Protein AF-A0A822CLP2-F1 (afdb_monomer_lite)

Sequence (99 aa):
LWAWKGWHDGCGNKIHSVYLPYIDLLNKNVKENGYHDLAEHWIEDYEMGNVTEFEDTIDQILKDIMPLYEQLHAYVRGRLCSKYPNRFDCNGPIPAHIL

pLDDT: mean 93.4, std 4.74, range [69.12, 98.56]

Radius of gyration: 19.75 Å; chains: 1; bounding box: 42×37×42 Å

Secondary structure (DSSP, 8-state):
-HHHHHHIIIIIHHHHHHHHHHHHHHHHHHHHTT-SSHHHHHHGGGT-SSHHHHHHHHHHHHHHHHHHHHHHHHHHHHHHHHHSTTSS-TT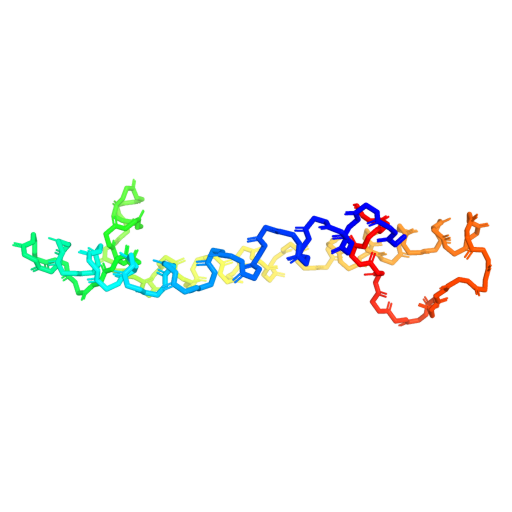SPPPGGG-

Foldseek 3Di:
DCVVVVCCVVPVVVCVVVVVVVLVVQQVVVVVVVDPGPQQVVCVVVVDPDPVVVVVVVVVVCVVCVVVVVVVQLVVLVVVCVVPPPPDDSVDGDDPVVD

Structure (mmCIF, N/CA/C/O backbone):
data_AF-A0A822CLP2-F1
#
_entry.id   AF-A0A822CLP2-F1
#
loop_
_atom_site.group_PDB
_atom_site.id
_atom_site.type_symbol
_atom_site.label_atom_id
_atom_site.label_alt_id
_atom_site.label_comp_id
_atom_site.label_asym_id
_atom_site.label_entity_id
_atom_site.label_seq_id
_atom_site.pdbx_PDB_ins_code
_atom_site.Cartn_x
_atom_site.Cartn_y
_atom_site.Cartn_z
_atom_site.occupancy
_atom_site.B_iso_or_equiv
_atom_site.auth_seq_id
_atom_site.auth_comp_id
_atom_site.auth_asym_id
_atom_site.auth_atom_id
_atom_site.pdbx_PDB_model_num
ATOM 1 N N . LEU A 1 1 ? 10.316 12.184 -12.415 1.00 81.31 1 LEU A N 1
ATOM 2 C CA . LEU A 1 1 ? 10.324 12.586 -10.989 1.00 81.31 1 LEU A CA 1
ATOM 3 C C . LEU A 1 1 ? 9.550 13.877 -10.705 1.00 81.31 1 LEU A C 1
ATOM 5 O O . LEU A 1 1 ? 8.827 13.885 -9.724 1.00 81.31 1 LEU A O 1
A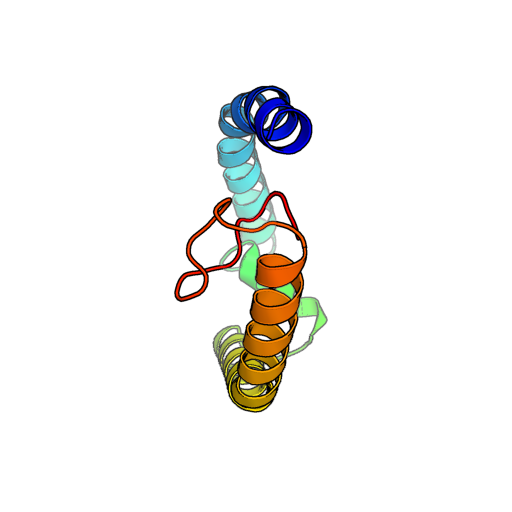TOM 9 N N . TRP A 1 2 ? 9.671 14.933 -11.529 1.00 94.06 2 TRP A N 1
ATOM 10 C CA . TRP A 1 2 ? 9.058 16.252 -11.270 1.00 94.06 2 TRP A CA 1
ATOM 11 C C . TRP A 1 2 ? 7.576 16.203 -10.861 1.00 94.06 2 TRP A C 1
ATOM 13 O O . TRP A 1 2 ? 7.245 16.716 -9.802 1.00 94.06 2 TRP A O 1
ATOM 23 N N . ALA A 1 3 ? 6.714 15.532 -11.634 1.00 94.56 3 ALA A N 1
ATOM 24 C CA . ALA A 1 3 ? 5.280 15.474 -11.333 1.00 94.56 3 ALA A CA 1
ATOM 25 C C . ALA A 1 3 ? 4.976 14.712 -10.029 1.00 94.56 3 ALA A C 1
ATOM 27 O O . ALA A 1 3 ? 4.334 15.256 -9.138 1.00 94.56 3 ALA A O 1
ATOM 28 N N . TRP A 1 4 ? 5.492 13.483 -9.891 1.00 94.94 4 TRP A N 1
ATOM 29 C CA . TRP A 1 4 ? 5.270 12.647 -8.704 1.00 94.94 4 TRP A CA 1
ATOM 30 C C . TRP A 1 4 ? 5.766 13.335 -7.427 1.00 94.94 4 TRP A C 1
ATOM 32 O O . TRP A 1 4 ? 5.018 13.483 -6.468 1.00 94.94 4 TRP A O 1
ATOM 42 N N . LYS A 1 5 ? 7.010 13.830 -7.436 1.00 94.31 5 LYS A N 1
ATOM 43 C CA . LYS A 1 5 ? 7.593 14.509 -6.275 1.00 94.31 5 LYS A CA 1
ATOM 44 C C . LYS A 1 5 ? 6.909 15.849 -6.001 1.00 94.31 5 LYS A C 1
ATOM 46 O O . LYS A 1 5 ? 6.588 16.131 -4.858 1.00 94.31 5 LYS A O 1
ATOM 51 N N . GLY A 1 6 ? 6.646 16.649 -7.035 1.00 94.06 6 GLY A N 1
ATOM 52 C CA . GLY A 1 6 ? 5.989 17.949 -6.889 1.00 94.06 6 GLY A CA 1
ATOM 53 C C . GLY A 1 6 ? 4.585 17.842 -6.294 1.00 94.06 6 GLY A C 1
ATOM 54 O O . GLY A 1 6 ? 4.212 18.673 -5.470 1.00 94.06 6 GLY A O 1
ATOM 55 N N . TRP A 1 7 ? 3.834 16.794 -6.648 1.00 93.00 7 TRP A N 1
ATOM 56 C CA . TRP A 1 7 ? 2.545 16.501 -6.024 1.00 93.00 7 TRP A CA 1
ATOM 57 C C . TRP A 1 7 ? 2.690 16.157 -4.537 1.00 93.00 7 TRP A C 1
ATOM 59 O O . TRP A 1 7 ? 2.047 16.785 -3.698 1.00 93.00 7 TRP A O 1
ATOM 69 N N . HIS A 1 8 ? 3.567 15.208 -4.190 1.00 92.31 8 HIS A N 1
ATOM 70 C CA . HIS A 1 8 ? 3.772 14.803 -2.792 1.00 92.31 8 HIS A CA 1
ATOM 71 C C . HIS A 1 8 ? 4.299 15.948 -1.920 1.00 92.31 8 HIS A C 1
ATOM 73 O O . HIS A 1 8 ? 3.762 16.189 -0.839 1.00 92.31 8 HIS A O 1
ATOM 79 N N . ASP A 1 9 ? 5.266 16.719 -2.419 1.00 91.88 9 ASP A N 1
ATOM 80 C CA . ASP A 1 9 ? 5.834 17.866 -1.706 1.00 91.88 9 ASP A CA 1
ATOM 81 C C . ASP A 1 9 ? 4.805 19.001 -1.536 1.00 91.88 9 ASP A C 1
ATOM 83 O O . ASP A 1 9 ? 4.765 19.659 -0.493 1.00 91.88 9 ASP A O 1
ATOM 87 N N . GLY A 1 10 ? 3.971 19.237 -2.558 1.00 91.69 10 GLY A N 1
ATOM 88 C CA . GLY A 1 10 ? 3.006 20.338 -2.600 1.00 91.69 10 GLY A CA 1
ATOM 89 C C . GLY A 1 10 ? 1.691 20.071 -1.865 1.00 91.69 10 GLY A C 1
ATOM 90 O O . GLY A 1 10 ? 1.106 21.012 -1.317 1.00 91.69 10 GLY A O 1
ATOM 91 N N . CYS A 1 11 ? 1.233 18.816 -1.844 1.00 89.19 11 CYS A N 1
ATOM 92 C CA . CYS A 1 11 ? -0.047 18.404 -1.264 1.00 89.19 11 CYS A CA 1
ATOM 93 C C . CYS A 1 11 ? 0.126 17.577 0.013 1.00 89.19 11 CYS A C 1
ATOM 95 O O . CYS A 1 11 ? -0.471 17.917 1.034 1.00 89.19 11 CYS A O 1
ATOM 97 N N . GLY A 1 12 ? 0.963 16.535 -0.012 1.00 85.75 12 GLY A N 1
ATOM 98 C CA . GLY A 1 12 ? 1.126 15.599 1.108 1.00 85.75 12 GLY A CA 1
ATOM 99 C C . GLY A 1 12 ? 1.571 16.292 2.396 1.00 85.75 12 GLY A C 1
ATOM 100 O O . GLY A 1 12 ? 0.937 16.135 3.439 1.00 85.75 12 GLY A O 1
ATOM 101 N N . ASN A 1 13 ? 2.579 17.164 2.299 1.00 83.19 13 ASN A N 1
ATOM 102 C CA . ASN A 1 13 ? 3.078 17.930 3.447 1.00 83.19 13 ASN A CA 1
ATOM 103 C C . ASN A 1 13 ? 2.010 18.831 4.086 1.00 83.19 13 ASN A C 1
ATOM 105 O O . ASN A 1 13 ? 2.001 19.011 5.301 1.00 83.19 13 ASN A O 1
ATOM 109 N N . LYS A 1 14 ? 1.098 19.393 3.283 1.00 87.25 14 LYS A N 1
ATOM 110 C CA . LYS A 1 14 ? 0.028 20.271 3.783 1.00 87.25 14 LYS A CA 1
ATOM 111 C C . LYS A 1 14 ? -1.097 19.488 4.454 1.00 87.25 14 LYS A C 1
ATOM 113 O O . LYS A 1 14 ? -1.721 19.994 5.379 1.00 87.25 14 LYS A O 1
ATOM 118 N N . ILE A 1 15 ? -1.364 18.272 3.978 1.00 93.00 15 ILE A N 1
ATOM 119 C CA . ILE A 1 15 ? -2.415 17.405 4.519 1.00 93.00 15 ILE A CA 1
ATOM 120 C C . ILE A 1 15 ? -1.970 16.766 5.837 1.00 93.00 15 ILE A C 1
ATOM 122 O O . ILE A 1 15 ? -2.796 16.573 6.723 1.00 93.00 15 ILE A O 1
ATOM 126 N N . HIS A 1 16 ? -0.674 16.497 6.010 1.00 88.19 16 HIS A N 1
ATOM 127 C CA . HIS A 1 16 ? -0.155 15.804 7.191 1.00 88.19 16 HIS A CA 1
ATOM 128 C C . HIS A 1 16 ? -0.642 16.403 8.525 1.00 88.19 16 HIS A C 1
ATOM 130 O O . HIS A 1 16 ? -1.117 15.671 9.391 1.00 88.19 16 HIS A O 1
ATOM 136 N N . SER A 1 17 ? -0.595 17.732 8.684 1.00 90.25 17 SER A N 1
ATOM 137 C CA . SER A 1 17 ? -1.002 18.395 9.933 1.00 90.25 17 SER A CA 1
ATOM 138 C C . SER A 1 17 ? -2.502 18.327 10.222 1.00 90.25 17 SER A C 1
ATOM 140 O O . SER A 1 17 ? -2.896 18.493 11.371 1.00 90.25 17 SER A O 1
ATOM 142 N N . VAL A 1 18 ? -3.340 18.121 9.201 1.00 94.50 18 VAL A N 1
ATOM 143 C CA . VAL A 1 18 ? -4.802 18.034 9.357 1.00 94.50 18 VAL A CA 1
ATOM 144 C C . VAL A 1 18 ? -5.311 16.595 9.347 1.00 94.50 18 VAL A C 1
ATOM 146 O O . VAL A 1 18 ? -6.380 16.334 9.885 1.00 94.50 18 VAL A O 1
ATOM 149 N N . TYR A 1 19 ? -4.544 15.657 8.787 1.00 95.00 19 TYR A N 1
ATOM 150 C CA . TYR A 1 19 ? -4.953 14.263 8.655 1.00 95.00 19 TYR A CA 1
ATOM 151 C C . TYR A 1 19 ? -5.037 13.550 10.006 1.00 95.00 19 TYR A C 1
ATOM 153 O O . TYR A 1 19 ? -6.040 12.906 10.282 1.00 95.00 19 TYR A O 1
ATOM 161 N N . LEU A 1 20 ? -4.030 13.699 10.875 1.00 93.62 20 LEU A N 1
ATOM 162 C CA . LEU A 1 20 ? -4.054 13.038 12.188 1.00 93.62 20 LEU A CA 1
ATOM 163 C C . LEU A 1 20 ? -5.217 13.538 13.069 1.00 93.62 20 LEU A C 1
ATOM 165 O O . LEU A 1 20 ? -6.000 12.700 13.511 1.00 93.62 20 LEU A O 1
ATOM 169 N N . PRO A 1 21 ? -5.447 14.862 13.228 1.00 95.75 21 PRO A N 1
ATOM 170 C CA . PRO A 1 21 ? -6.632 15.348 13.938 1.00 95.75 21 PRO A CA 1
ATOM 171 C C . PRO A 1 21 ? -7.955 14.905 13.300 1.00 95.75 21 PRO A C 1
ATOM 173 O O . PRO A 1 21 ? -8.937 14.677 14.000 1.00 95.75 21 PRO A O 1
ATOM 176 N N . TYR A 1 22 ? -8.003 14.786 11.971 1.00 96.19 22 TYR A N 1
ATOM 177 C CA . TYR A 1 22 ? -9.178 14.273 11.270 1.00 96.19 22 TYR A CA 1
ATOM 178 C C . TYR A 1 22 ? -9.466 12.809 11.633 1.00 96.19 22 TYR A C 1
ATOM 180 O O . TYR A 1 22 ? -10.608 12.480 11.948 1.00 96.19 22 TYR A O 1
ATOM 188 N N . ILE A 1 23 ? -8.441 11.952 11.670 1.00 96.56 23 ILE A N 1
ATOM 189 C CA . ILE A 1 23 ? -8.574 10.554 12.101 1.00 96.56 23 ILE A CA 1
ATOM 190 C C . ILE A 1 23 ? -9.015 10.460 13.567 1.00 96.56 23 ILE A C 1
ATOM 192 O O . ILE A 1 23 ? -9.857 9.618 13.884 1.00 96.56 23 ILE A O 1
ATOM 196 N N . ASP A 1 24 ? -8.528 11.336 14.450 1.00 96.31 24 ASP A N 1
ATOM 197 C CA . ASP A 1 24 ? -8.983 11.388 15.846 1.00 96.31 24 ASP A CA 1
ATOM 198 C C . ASP A 1 24 ? -10.478 11.732 15.945 1.00 96.31 24 ASP A C 1
ATOM 200 O O . ASP A 1 24 ? -11.220 11.105 16.705 1.00 96.31 24 ASP A O 1
ATOM 204 N N . LEU A 1 25 ? -10.944 12.703 15.148 1.00 97.12 25 LEU A N 1
ATOM 205 C CA . LEU A 1 25 ? -12.357 13.089 15.100 1.00 97.12 25 LEU A CA 1
ATOM 206 C C . LEU A 1 25 ? -13.245 11.964 14.561 1.00 97.12 25 LEU A C 1
ATOM 208 O O . LEU A 1 25 ? -14.302 11.702 15.135 1.00 97.12 25 LEU A O 1
ATOM 212 N N . LEU A 1 26 ? -12.817 11.285 13.494 1.00 97.19 26 LEU A N 1
ATOM 213 C CA . LEU A 1 26 ? -13.548 10.141 12.951 1.00 97.19 26 LEU A CA 1
ATOM 214 C C . LEU A 1 26 ? -13.630 8.994 13.961 1.00 97.19 26 LEU A C 1
ATOM 216 O O . LEU A 1 26 ? -14.714 8.469 14.199 1.00 97.19 26 LEU A O 1
ATOM 220 N N . ASN A 1 27 ? -12.512 8.653 14.607 1.00 97.19 27 ASN A N 1
ATOM 221 C CA . ASN A 1 27 ? -12.487 7.617 15.638 1.00 97.19 27 ASN A CA 1
ATOM 222 C C . ASN A 1 27 ? -13.369 7.969 16.836 1.00 97.19 27 ASN A C 1
ATOM 224 O O . ASN A 1 27 ? -14.010 7.092 17.407 1.00 97.19 27 ASN A O 1
ATOM 228 N N . LYS A 1 28 ? -13.431 9.246 17.225 1.00 97.12 28 LYS A N 1
ATOM 229 C CA . LYS A 1 28 ? -14.356 9.689 18.268 1.00 97.12 28 LYS A CA 1
ATOM 230 C C . LYS A 1 28 ? -15.811 9.445 17.858 1.00 97.12 28 LYS A C 1
ATOM 232 O O . LYS A 1 28 ? -16.576 8.923 18.658 1.00 97.12 28 LYS A O 1
ATOM 237 N N . ASN A 1 29 ? -16.176 9.799 16.626 1.00 96.25 29 ASN A N 1
ATOM 238 C CA . ASN A 1 29 ? -17.544 9.652 16.137 1.00 96.25 29 ASN A CA 1
ATOM 239 C C . ASN A 1 29 ? -18.007 8.187 16.098 1.00 96.25 29 ASN A C 1
ATOM 241 O O . ASN A 1 29 ? -19.080 7.877 16.601 1.00 96.25 29 ASN A O 1
ATOM 245 N N . VAL A 1 30 ? -17.192 7.278 15.563 1.00 95.69 30 VAL A N 1
ATOM 246 C CA . VAL A 1 30 ? -17.562 5.852 15.485 1.00 95.69 30 VAL A CA 1
ATOM 247 C C . VAL A 1 30 ? -17.584 5.185 16.864 1.00 95.69 30 VAL A C 1
ATOM 249 O O . VAL A 1 30 ? -18.456 4.364 17.130 1.00 95.69 30 VAL A O 1
ATOM 252 N N . LYS A 1 31 ? -16.721 5.606 17.799 1.00 95.94 31 LYS A N 1
ATOM 253 C CA . LYS A 1 31 ? -16.779 5.136 19.194 1.00 95.94 31 LYS A CA 1
ATOM 254 C C . LYS A 1 31 ? -18.075 5.524 19.897 1.00 95.94 31 LYS A C 1
ATOM 256 O O . LYS A 1 31 ? -18.591 4.748 20.696 1.00 95.94 31 LYS A O 1
ATOM 261 N N . GLU A 1 32 ? -18.626 6.699 19.590 1.00 95.44 32 GLU A N 1
ATOM 262 C CA . GLU A 1 32 ? -19.945 7.118 20.088 1.00 95.44 32 GLU A CA 1
ATOM 263 C C . GLU A 1 32 ? -21.087 6.258 19.514 1.00 95.44 32 GLU A C 1
ATOM 265 O O . GLU A 1 32 ? -22.119 6.110 20.167 1.00 95.44 32 GLU A O 1
ATOM 270 N N . ASN A 1 33 ? -20.877 5.628 18.353 1.00 93.12 33 ASN A N 1
ATOM 271 C CA . ASN A 1 33 ? -21.815 4.693 17.727 1.00 93.12 33 ASN A CA 1
ATOM 272 C C . ASN A 1 33 ? -21.601 3.225 18.150 1.00 93.12 33 ASN A C 1
ATOM 274 O O . ASN A 1 33 ? -22.318 2.352 17.673 1.00 93.12 33 ASN A O 1
ATOM 278 N N . GLY A 1 34 ? -20.660 2.947 19.059 1.00 92.75 34 GLY A N 1
ATOM 279 C CA . GLY A 1 34 ? -20.437 1.609 19.618 1.00 92.75 34 GLY A CA 1
ATOM 280 C C . GLY A 1 34 ? -19.346 0.776 18.939 1.00 92.75 34 GLY A C 1
ATOM 281 O O . GLY A 1 34 ? -19.105 -0.340 19.393 1.00 92.75 34 GLY A O 1
ATOM 282 N N . TYR A 1 35 ? -18.657 1.311 17.928 1.00 92.56 35 TYR A N 1
ATOM 283 C CA . TYR A 1 35 ? -17.502 0.653 17.304 1.00 92.56 35 TYR A CA 1
ATOM 284 C C . TYR A 1 35 ? -16.224 0.864 18.128 1.00 92.56 35 TYR A C 1
ATOM 286 O O . TYR A 1 35 ? -16.060 1.870 18.825 1.00 92.56 35 TYR A O 1
ATOM 294 N N . HIS A 1 36 ? -15.279 -0.063 18.032 1.00 91.44 36 HIS A N 1
ATOM 295 C CA . HIS A 1 36 ? -13.955 0.024 18.636 1.00 91.44 36 HIS A CA 1
ATOM 296 C C . HIS A 1 36 ? -13.123 1.145 18.013 1.00 91.44 36 HIS A C 1
ATOM 298 O O . HIS A 1 36 ? -12.504 1.938 18.730 1.00 91.44 36 HIS A O 1
ATOM 304 N N . ASP A 1 37 ? -13.121 1.226 16.684 1.00 92.81 37 ASP A N 1
ATOM 305 C CA . ASP A 1 37 ? -12.404 2.227 15.907 1.00 92.81 37 ASP A CA 1
ATOM 306 C C . ASP A 1 37 ? -13.017 2.411 14.509 1.00 92.81 37 ASP A C 1
ATOM 308 O O . ASP A 1 37 ? -14.044 1.833 14.150 1.00 92.81 37 ASP A O 1
ATOM 312 N N . LEU A 1 38 ? -12.396 3.294 13.728 1.00 93.19 38 LEU A N 1
ATOM 313 C CA . LEU A 1 38 ? -12.826 3.612 12.372 1.00 93.19 38 LEU A CA 1
ATOM 314 C C . LEU A 1 38 ? -12.683 2.434 11.403 1.00 93.19 38 LEU A C 1
ATOM 316 O O . LEU A 1 38 ? -13.461 2.354 10.456 1.00 93.19 38 LEU A O 1
ATOM 320 N N . ALA A 1 39 ? -11.705 1.552 11.618 1.00 90.94 39 ALA A N 1
ATOM 321 C CA . ALA A 1 39 ? -11.487 0.409 10.743 1.00 90.94 39 ALA A CA 1
ATOM 322 C C . ALA A 1 39 ? -12.622 -0.607 10.904 1.00 90.94 39 ALA A C 1
ATOM 324 O O . ALA A 1 39 ? -13.174 -1.032 9.894 1.00 90.94 39 ALA A O 1
ATOM 325 N N . GLU A 1 40 ? -13.033 -0.906 12.141 1.00 90.81 40 GLU A N 1
ATOM 326 C CA . GLU A 1 40 ? -14.183 -1.779 12.416 1.00 90.81 40 GLU A CA 1
ATOM 327 C C . GLU A 1 40 ? -15.472 -1.232 11.787 1.00 90.81 40 GLU A C 1
ATOM 329 O O . GLU A 1 40 ? -16.190 -1.967 11.115 1.00 90.81 40 GLU A O 1
ATOM 334 N N . HIS A 1 41 ? -15.727 0.074 11.921 1.00 92.25 41 HIS A N 1
ATOM 335 C CA . HIS A 1 41 ? -16.880 0.714 11.280 1.00 92.25 41 HIS A CA 1
ATOM 336 C C . HIS A 1 41 ? -16.835 0.623 9.744 1.00 92.25 41 HIS A C 1
ATOM 338 O O . HIS A 1 41 ? -17.861 0.421 9.108 1.00 92.25 41 HIS A O 1
ATOM 344 N N . TRP A 1 42 ? -15.662 0.761 9.117 1.00 91.94 42 TRP A N 1
ATOM 345 C CA . TRP A 1 42 ? -15.547 0.681 7.654 1.00 91.94 42 TRP A CA 1
ATOM 346 C C . TRP A 1 42 ? -15.779 -0.711 7.079 1.00 91.94 42 TRP A C 1
ATOM 348 O O . TRP A 1 42 ? -16.206 -0.822 5.932 1.00 91.94 42 TRP A O 1
ATOM 358 N N . ILE A 1 43 ? -15.456 -1.760 7.829 1.00 92.44 43 ILE A N 1
ATOM 359 C CA . ILE A 1 43 ? -15.609 -3.132 7.342 1.00 92.44 43 ILE A CA 1
ATOM 360 C C . ILE A 1 43 ? -16.961 -3.748 7.710 1.00 92.44 43 ILE A C 1
ATOM 362 O O . ILE A 1 43 ? -17.271 -4.832 7.221 1.00 92.44 43 ILE A O 1
ATOM 366 N N . GLU A 1 44 ? -17.779 -3.072 8.521 1.00 90.31 44 GLU A N 1
ATOM 367 C CA . GLU A 1 44 ? -19.123 -3.537 8.880 1.00 90.31 44 GLU A CA 1
ATOM 368 C C . GLU A 1 44 ? -19.998 -3.800 7.644 1.00 90.31 44 GLU A C 1
ATOM 370 O O . GLU A 1 44 ? -20.756 -4.766 7.634 1.00 90.31 44 GLU A O 1
ATOM 375 N N . ASP A 1 45 ? -19.826 -3.021 6.570 1.00 89.75 45 ASP A N 1
ATOM 376 C CA . ASP A 1 45 ? -20.539 -3.193 5.293 1.00 89.75 45 ASP A CA 1
ATOM 377 C C . ASP A 1 45 ? -20.362 -4.595 4.668 1.00 89.75 45 ASP A C 1
ATOM 379 O O . ASP A 1 45 ? -21.135 -4.990 3.794 1.00 89.75 45 ASP A O 1
ATOM 383 N N . TYR A 1 46 ? -19.343 -5.355 5.087 1.00 90.81 46 TYR A N 1
ATOM 384 C CA . TYR A 1 46 ? -19.104 -6.727 4.632 1.00 90.81 46 TYR A CA 1
ATOM 385 C C . TYR A 1 46 ? -19.823 -7.786 5.478 1.00 90.81 46 TYR A C 1
ATOM 387 O O . TYR A 1 46 ? -19.741 -8.968 5.147 1.00 90.81 46 TYR A O 1
ATOM 395 N N . GLU A 1 47 ? -20.505 -7.379 6.555 1.00 85.69 47 GLU A N 1
ATOM 396 C CA . GLU A 1 47 ? -21.296 -8.228 7.457 1.00 85.69 47 GLU A CA 1
ATOM 397 C C . GLU A 1 47 ? -20.521 -9.452 7.998 1.00 85.69 47 GLU A C 1
ATOM 399 O O . GLU A 1 47 ? -21.105 -10.475 8.362 1.00 85.69 47 GLU A O 1
ATOM 404 N N . MET A 1 48 ? -19.186 -9.357 8.061 1.00 82.38 48 MET A N 1
ATOM 405 C CA . MET A 1 48 ? -18.322 -10.385 8.644 1.00 82.38 48 MET A CA 1
ATOM 406 C C . MET A 1 48 ? -18.331 -10.235 10.166 1.00 82.38 48 MET A C 1
ATOM 408 O O . MET A 1 48 ? -18.191 -9.133 10.693 1.00 82.38 48 MET A O 1
ATOM 412 N N . GLY A 1 49 ? -18.529 -11.337 10.893 1.00 69.12 49 GLY A N 1
ATOM 413 C CA . GLY A 1 49 ? -18.896 -11.307 12.314 1.00 69.12 49 GLY A CA 1
ATOM 414 C C . GLY A 1 49 ? -17.828 -10.746 13.261 1.00 69.12 49 GLY A C 1
ATOM 415 O O . GLY A 1 49 ? -18.122 -10.529 14.436 1.00 69.12 49 GLY A O 1
ATOM 416 N N . ASN A 1 50 ? -16.594 -10.542 12.788 1.00 78.50 50 ASN A N 1
ATOM 417 C CA . ASN A 1 50 ? -15.540 -9.808 13.484 1.00 78.50 50 ASN A CA 1
ATOM 418 C C . ASN A 1 50 ? -14.455 -9.311 12.500 1.00 78.50 50 ASN A C 1
ATOM 420 O O . ASN A 1 50 ? -14.299 -9.848 11.404 1.00 78.50 50 ASN A O 1
ATOM 424 N N . VAL A 1 51 ? -13.667 -8.320 12.934 1.00 85.19 51 VAL A N 1
ATOM 425 C CA . VAL A 1 51 ? -12.555 -7.725 12.164 1.00 85.19 51 VAL A CA 1
ATOM 426 C C . VAL A 1 51 ? -11.509 -8.757 11.739 1.00 85.19 51 VAL A C 1
ATOM 428 O O . VAL A 1 51 ? -11.023 -8.723 10.612 1.00 85.19 51 VAL A O 1
ATOM 431 N N . THR A 1 52 ? -11.186 -9.700 12.623 1.00 87.69 52 THR A N 1
ATOM 432 C CA . THR A 1 52 ? -10.151 -10.712 12.383 1.00 87.69 52 THR A CA 1
ATOM 433 C C . THR A 1 52 ? -10.512 -11.636 11.223 1.00 87.69 52 THR A C 1
ATOM 435 O O . THR A 1 52 ? -9.663 -11.931 10.395 1.00 87.69 52 THR A O 1
ATOM 438 N N . GLU A 1 53 ? -11.776 -12.042 11.107 1.00 90.44 53 GLU A N 1
ATOM 439 C CA . GLU A 1 53 ? -12.262 -12.876 10.005 1.00 90.44 53 GLU A CA 1
ATOM 440 C C . GLU A 1 53 ? -12.127 -12.157 8.656 1.00 90.44 53 GLU A C 1
ATOM 442 O O . GLU A 1 53 ? -11.722 -12.769 7.663 1.00 90.44 53 GLU A O 1
ATOM 447 N N . PHE A 1 54 ? -12.408 -10.851 8.627 1.00 92.56 54 PHE A N 1
ATOM 448 C CA . PHE A 1 54 ? -12.204 -10.027 7.439 1.00 92.56 54 PHE A CA 1
ATOM 449 C C . PHE A 1 54 ? -10.719 -9.938 7.064 1.00 92.56 54 PHE A C 1
ATOM 451 O O . PHE A 1 54 ? -10.360 -10.215 5.917 1.00 92.56 54 PHE A O 1
ATOM 458 N N . GLU A 1 55 ? -9.848 -9.600 8.019 1.00 92.94 55 GLU A N 1
ATOM 459 C CA . GLU A 1 55 ? -8.400 -9.498 7.795 1.00 92.94 55 GLU A CA 1
ATOM 460 C C . GLU A 1 55 ? -7.798 -10.832 7.330 1.00 92.94 55 GLU A C 1
ATOM 462 O O . GLU A 1 55 ? -7.101 -10.863 6.315 1.00 92.94 55 GLU A O 1
ATOM 467 N N . ASP A 1 56 ? -8.141 -11.943 7.988 1.00 95.06 56 ASP A N 1
ATOM 468 C CA . ASP A 1 56 ? -7.681 -13.290 7.630 1.00 95.06 56 ASP A CA 1
ATOM 469 C C . ASP A 1 56 ? -8.131 -13.691 6.216 1.00 95.06 56 ASP A C 1
ATOM 471 O O . ASP A 1 56 ? -7.365 -14.288 5.449 1.00 95.06 56 ASP A O 1
ATOM 475 N N . THR A 1 57 ? -9.367 -13.342 5.842 1.00 95.38 57 THR A N 1
ATOM 476 C CA . THR A 1 57 ? -9.905 -13.601 4.499 1.00 95.38 57 THR A CA 1
ATOM 477 C C . THR A 1 57 ? -9.129 -12.827 3.437 1.00 95.38 57 THR A C 1
ATOM 479 O O . THR A 1 57 ? -8.731 -13.396 2.417 1.00 95.38 57 THR A O 1
ATOM 482 N N . ILE A 1 58 ? -8.874 -11.538 3.672 1.00 95.50 58 ILE A N 1
ATOM 483 C CA . ILE A 1 58 ? -8.103 -10.690 2.756 1.00 95.50 58 ILE A CA 1
ATOM 484 C C . ILE A 1 58 ? -6.659 -11.185 2.651 1.00 95.50 58 ILE A C 1
ATOM 486 O O . ILE A 1 58 ? -6.135 -11.299 1.541 1.00 95.50 58 ILE A O 1
ATOM 490 N N . ASP A 1 59 ? -6.040 -11.558 3.768 1.00 97.44 59 ASP A N 1
ATOM 491 C CA . ASP A 1 59 ? -4.699 -12.134 3.799 1.00 97.44 59 ASP A CA 1
ATOM 492 C C . ASP A 1 59 ? -4.615 -13.437 3.003 1.00 97.44 59 ASP A C 1
ATOM 494 O O . ASP A 1 59 ? -3.633 -13.667 2.290 1.00 97.44 59 ASP A O 1
ATOM 498 N N . GLN A 1 60 ? -5.632 -14.297 3.087 1.00 98.25 60 GLN A N 1
ATOM 499 C CA . GLN A 1 60 ? -5.673 -15.527 2.301 1.00 98.25 60 GLN A CA 1
ATOM 500 C C . GLN A 1 60 ? -5.817 -15.234 0.804 1.00 98.25 60 GLN A C 1
ATOM 502 O O . GLN A 1 60 ? -5.061 -15.781 0.003 1.00 98.25 60 GLN A O 1
ATOM 507 N N . ILE A 1 61 ? -6.707 -14.315 0.422 1.00 98.12 61 ILE A N 1
ATOM 508 C CA . ILE A 1 61 ? -6.870 -13.891 -0.977 1.00 98.12 61 ILE A CA 1
ATOM 509 C C . ILE A 1 61 ? -5.561 -13.299 -1.521 1.00 98.12 61 ILE A C 1
ATOM 511 O O . ILE A 1 61 ? -5.147 -13.614 -2.639 1.00 98.12 61 ILE A O 1
ATOM 515 N N . LEU A 1 62 ? -4.872 -12.469 -0.733 1.00 98.25 62 LEU A N 1
ATOM 516 C CA . LEU A 1 62 ? -3.577 -11.905 -1.112 1.00 98.25 62 LEU A CA 1
ATOM 517 C C . LEU A 1 62 ? -2.519 -12.995 -1.305 1.00 98.25 62 LEU A C 1
ATOM 519 O O . LEU A 1 62 ? -1.773 -12.933 -2.283 1.00 98.25 62 LEU A O 1
ATOM 523 N N . LYS A 1 63 ? -2.471 -14.009 -0.430 1.00 98.50 63 LYS A N 1
ATOM 524 C CA . LYS A 1 63 ? -1.571 -15.168 -0.580 1.00 98.50 63 LYS A CA 1
ATOM 525 C C . LYS A 1 63 ? -1.871 -15.958 -1.850 1.00 98.50 63 LYS A C 1
ATOM 527 O O . LYS A 1 63 ? -0.935 -16.333 -2.552 1.00 98.50 63 LYS A O 1
ATOM 532 N N . ASP A 1 64 ? -3.144 -16.157 -2.173 1.00 98.56 64 ASP A N 1
ATOM 533 C CA . ASP A 1 64 ? -3.564 -16.903 -3.362 1.00 98.56 64 ASP A CA 1
ATOM 534 C C . ASP A 1 64 ? -3.203 -16.160 -4.661 1.00 98.56 64 ASP A C 1
ATOM 536 O O . ASP A 1 64 ? -2.810 -16.776 -5.654 1.00 98.56 64 ASP A O 1
ATOM 540 N N . ILE A 1 65 ? -3.282 -14.824 -4.656 1.00 98.50 65 ILE A N 1
ATOM 541 C CA . ILE A 1 65 ? -2.952 -13.976 -5.814 1.00 98.50 65 ILE A CA 1
ATOM 542 C C . ILE A 1 65 ? -1.441 -13.720 -5.933 1.00 98.50 65 ILE A C 1
ATOM 544 O O . ILE A 1 65 ? -0.950 -13.468 -7.040 1.00 98.50 65 ILE A O 1
ATOM 548 N N . MET A 1 66 ? -0.683 -13.805 -4.833 1.00 98.44 66 MET A N 1
ATOM 549 C CA . MET A 1 66 ? 0.740 -13.442 -4.788 1.00 98.44 66 MET A CA 1
ATOM 550 C C . MET A 1 66 ? 1.586 -14.088 -5.901 1.00 98.44 66 MET A C 1
ATOM 552 O O . MET A 1 66 ? 2.306 -13.350 -6.576 1.00 98.44 66 MET A O 1
ATOM 556 N N . PRO A 1 67 ? 1.471 -15.399 -6.208 1.00 98.50 67 PRO A N 1
ATOM 557 C CA . PRO A 1 67 ? 2.277 -16.013 -7.265 1.00 98.50 67 PRO A CA 1
ATOM 558 C C . PRO A 1 67 ? 2.028 -15.401 -8.651 1.00 98.50 67 PRO A C 1
ATOM 560 O O . PRO A 1 67 ? 2.953 -15.270 -9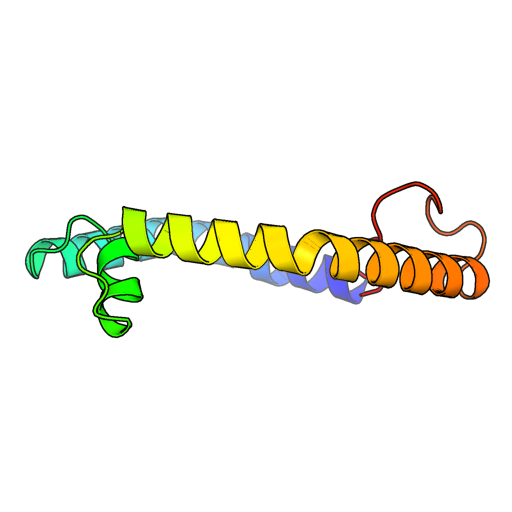.455 1.00 98.50 67 PRO A O 1
ATOM 563 N N . LEU A 1 68 ? 0.784 -15.001 -8.942 1.00 98.56 68 LEU A N 1
ATOM 564 C CA . LEU A 1 68 ? 0.442 -14.317 -10.189 1.00 98.56 68 LEU A CA 1
ATOM 565 C C . LEU A 1 68 ? 0.983 -12.883 -10.191 1.00 98.56 68 LEU A C 1
ATOM 567 O O . LEU A 1 68 ? 1.557 -12.440 -11.190 1.00 98.56 68 LEU A O 1
ATOM 571 N N . TYR A 1 69 ? 0.818 -12.169 -9.076 1.00 98.38 69 TYR A N 1
ATOM 572 C CA . TYR A 1 69 ? 1.337 -10.814 -8.915 1.00 98.38 69 TYR A CA 1
ATOM 573 C C . TYR A 1 69 ? 2.856 -10.766 -9.114 1.00 98.38 69 TYR A C 1
ATOM 575 O O . TYR A 1 69 ? 3.341 -9.918 -9.858 1.00 98.38 69 TYR A O 1
ATOM 583 N N . GLU A 1 70 ? 3.608 -11.697 -8.528 1.00 98.00 70 GLU A N 1
ATOM 584 C CA . GLU A 1 70 ? 5.068 -11.751 -8.644 1.00 98.00 70 GLU A CA 1
ATOM 585 C C . GLU A 1 70 ? 5.532 -11.967 -10.090 1.00 98.00 70 GLU A C 1
ATOM 587 O O . GLU A 1 70 ? 6.453 -11.286 -10.556 1.00 98.00 70 GLU A O 1
ATOM 592 N N . GLN A 1 71 ? 4.870 -12.863 -10.832 1.00 98.19 71 GLN A N 1
ATOM 593 C CA . GLN A 1 71 ? 5.164 -13.087 -12.251 1.00 98.19 71 GLN A CA 1
ATOM 594 C C . GLN A 1 71 ? 4.873 -11.839 -13.089 1.00 98.19 71 GLN A C 1
ATOM 596 O O . GLN A 1 71 ? 5.702 -11.431 -13.910 1.00 98.19 71 GLN A O 1
ATOM 601 N N . LEU A 1 72 ? 3.722 -11.200 -12.862 1.00 98.12 72 LEU A N 1
ATOM 602 C CA . LEU A 1 72 ? 3.348 -9.970 -13.553 1.00 98.12 72 LEU A CA 1
ATOM 603 C C . LEU A 1 72 ? 4.318 -8.829 -13.221 1.00 98.12 72 LEU A C 1
ATOM 605 O O . LEU A 1 72 ? 4.802 -8.146 -14.125 1.00 98.12 72 LEU A O 1
ATOM 609 N N . HIS A 1 73 ? 4.647 -8.655 -11.942 1.00 97.56 73 HIS A N 1
ATOM 610 C CA . HIS A 1 73 ? 5.603 -7.666 -11.461 1.00 97.56 73 HIS A CA 1
ATOM 611 C C . HIS A 1 73 ? 6.974 -7.870 -12.119 1.00 97.56 73 HIS A C 1
ATOM 613 O O . HIS A 1 73 ? 7.556 -6.918 -12.645 1.00 97.56 73 HIS A O 1
ATOM 619 N N . ALA A 1 74 ? 7.477 -9.108 -12.171 1.00 97.00 74 ALA A N 1
ATOM 620 C CA . ALA A 1 74 ? 8.740 -9.431 -12.832 1.00 97.00 74 ALA A CA 1
ATOM 621 C C . ALA A 1 74 ? 8.704 -9.137 -14.342 1.00 97.00 74 ALA A C 1
ATOM 623 O O . ALA A 1 74 ? 9.644 -8.538 -14.874 1.00 97.00 74 ALA A O 1
ATOM 624 N N . TYR A 1 75 ? 7.615 -9.500 -15.026 1.00 97.31 75 TYR A N 1
ATOM 625 C CA . TYR A 1 75 ? 7.440 -9.222 -16.451 1.00 97.31 75 TYR A CA 1
ATOM 626 C C . TYR A 1 75 ? 7.436 -7.715 -16.738 1.00 97.31 75 TYR A C 1
ATOM 628 O O . TYR A 1 75 ? 8.214 -7.235 -17.568 1.00 97.31 75 TYR A O 1
ATOM 636 N N . VAL A 1 76 ? 6.603 -6.951 -16.025 1.00 97.62 76 VAL A N 1
ATOM 637 C CA . VAL A 1 76 ? 6.504 -5.492 -16.178 1.00 97.62 76 VAL A CA 1
ATOM 638 C C . VAL A 1 76 ? 7.845 -4.829 -15.871 1.00 97.62 76 VAL A C 1
ATOM 640 O O . VAL A 1 76 ? 8.298 -3.997 -16.660 1.00 97.62 76 VAL A O 1
ATOM 643 N N . ARG A 1 77 ? 8.537 -5.245 -14.801 1.00 97.19 77 ARG A N 1
ATOM 644 C CA . ARG A 1 77 ? 9.886 -4.759 -14.475 1.00 97.19 77 ARG A CA 1
ATOM 645 C C . ARG A 1 77 ? 10.864 -4.993 -15.625 1.00 97.19 77 ARG A C 1
ATOM 647 O O . ARG A 1 77 ? 11.563 -4.062 -16.016 1.00 97.19 77 ARG A O 1
ATOM 654 N N . GLY A 1 78 ? 10.864 -6.186 -16.225 1.00 96.06 78 GLY A N 1
ATOM 655 C CA . GLY A 1 78 ? 11.694 -6.496 -17.393 1.00 96.06 78 GLY A CA 1
ATOM 656 C C . GLY A 1 78 ? 11.418 -5.564 -18.578 1.00 96.06 78 GLY A C 1
ATOM 657 O O . GLY A 1 78 ? 12.346 -5.005 -19.167 1.00 96.06 78 GLY A O 1
ATOM 658 N N . ARG A 1 79 ? 10.140 -5.311 -18.885 1.00 97.12 79 ARG A N 1
ATOM 659 C CA . ARG A 1 79 ? 9.732 -4.380 -19.955 1.00 97.12 79 ARG A CA 1
ATOM 660 C C . ARG A 1 79 ? 10.146 -2.938 -19.658 1.00 97.12 79 ARG A C 1
ATOM 662 O O . ARG A 1 79 ? 10.619 -2.240 -20.557 1.00 97.12 79 ARG A O 1
ATOM 669 N N . LEU A 1 80 ? 9.999 -2.492 -18.412 1.00 97.00 80 LEU A N 1
ATOM 670 C CA . LEU A 1 80 ? 10.417 -1.160 -17.976 1.00 97.00 80 LEU A CA 1
ATOM 671 C C . LEU A 1 80 ? 11.938 -0.997 -18.037 1.00 97.00 80 LEU A C 1
ATOM 673 O O . LEU A 1 80 ? 12.400 0.052 -18.474 1.00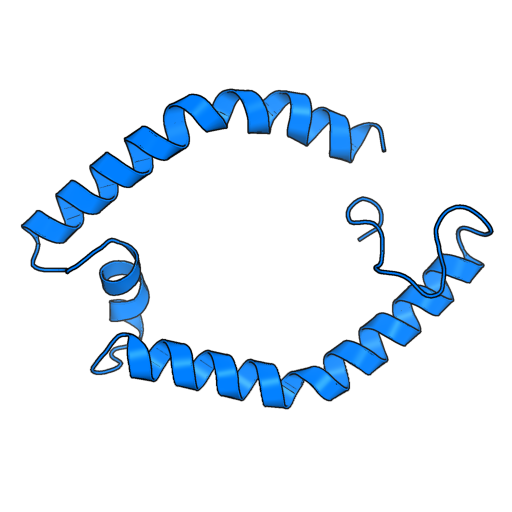 97.00 80 LEU A O 1
ATOM 677 N N . CYS A 1 81 ? 12.709 -2.029 -17.694 1.00 96.19 81 CYS A N 1
ATOM 678 C CA . CYS A 1 81 ? 14.165 -2.026 -17.830 1.00 96.19 81 CYS A CA 1
ATOM 679 C C . CYS A 1 81 ? 14.618 -1.865 -19.281 1.00 96.19 81 CYS A C 1
ATOM 681 O O . CYS A 1 81 ? 15.544 -1.105 -19.556 1.00 96.19 81 CYS A O 1
ATOM 683 N N . SER A 1 82 ? 13.936 -2.519 -20.228 1.00 95.75 82 SER A N 1
ATOM 684 C CA . SER A 1 82 ? 14.203 -2.312 -21.656 1.00 95.75 82 SER A CA 1
ATOM 685 C C . SER A 1 82 ? 13.841 -0.897 -22.119 1.00 95.75 82 SER A C 1
ATOM 687 O O . SER A 1 82 ? 14.550 -0.317 -22.938 1.00 95.75 82 SER A O 1
ATOM 689 N N . LYS A 1 83 ? 12.742 -0.327 -21.608 1.00 95.81 83 LYS A N 1
ATOM 690 C CA . LYS A 1 83 ? 12.267 1.016 -21.984 1.00 95.81 83 LYS A CA 1
ATOM 691 C C . LYS A 1 83 ? 13.096 2.145 -21.358 1.00 95.81 83 LYS A C 1
ATOM 693 O O . LYS A 1 83 ? 13.276 3.189 -21.982 1.00 95.81 83 LYS A O 1
ATOM 698 N N . TYR A 1 84 ? 13.587 1.945 -20.138 1.00 94.50 84 TYR A N 1
ATOM 699 C CA . TYR A 1 84 ? 14.321 2.925 -19.337 1.00 94.50 84 TYR A CA 1
ATOM 700 C C . TYR A 1 84 ? 15.674 2.349 -18.876 1.00 94.50 84 TYR A C 1
ATOM 702 O O . TYR A 1 84 ? 15.891 2.161 -17.675 1.00 94.50 84 TYR A O 1
ATOM 710 N N . PRO A 1 85 ? 16.603 2.070 -19.807 1.00 93.12 85 PRO A N 1
ATOM 711 C CA . PRO A 1 85 ? 17.873 1.431 -19.478 1.00 93.12 85 PRO A CA 1
ATOM 712 C C . PRO A 1 85 ? 18.695 2.291 -18.510 1.00 93.12 85 PRO A C 1
ATOM 714 O O . PRO A 1 85 ? 18.783 3.511 -18.670 1.00 93.12 85 PRO A O 1
ATOM 717 N N . ASN A 1 86 ? 19.306 1.648 -17.509 1.00 90.81 86 ASN A N 1
ATOM 718 C CA . ASN A 1 86 ? 20.152 2.276 -16.481 1.00 90.81 86 ASN A CA 1
ATOM 719 C C . ASN A 1 86 ? 19.464 3.392 -15.663 1.00 90.81 86 ASN A C 1
ATOM 721 O O . ASN A 1 86 ? 20.138 4.265 -15.117 1.00 90.81 86 ASN A O 1
ATOM 725 N N . ARG A 1 87 ? 18.124 3.408 -15.591 1.00 92.31 87 ARG A N 1
ATOM 726 C CA . ARG A 1 87 ? 17.364 4.404 -14.807 1.00 92.31 87 ARG A CA 1
ATOM 727 C C . ARG A 1 87 ? 16.966 3.925 -13.412 1.00 92.31 87 ARG A C 1
ATOM 729 O O . ARG A 1 87 ? 16.655 4.765 -12.573 1.00 92.31 87 ARG A O 1
ATOM 736 N N . PHE A 1 88 ? 16.951 2.616 -13.174 1.00 92.62 88 PHE A N 1
ATOM 737 C CA . PHE A 1 88 ? 16.649 1.993 -11.885 1.00 92.62 88 PHE A CA 1
ATOM 738 C C . PHE A 1 88 ? 17.226 0.569 -11.832 1.00 92.62 88 PHE A C 1
ATOM 740 O O . PHE A 1 88 ? 17.644 0.034 -12.860 1.00 92.62 88 PHE A O 1
ATOM 747 N N . ASP A 1 89 ? 17.270 -0.025 -10.638 1.00 93.19 89 ASP A N 1
ATOM 748 C CA . ASP A 1 89 ? 17.742 -1.397 -10.443 1.00 93.19 89 ASP A CA 1
ATOM 749 C C . ASP A 1 89 ? 16.714 -2.415 -10.962 1.00 93.19 89 ASP A C 1
ATOM 751 O O . ASP A 1 89 ? 15.605 -2.531 -10.440 1.00 93.19 89 ASP A O 1
ATOM 755 N N . CYS A 1 90 ? 17.104 -3.182 -11.980 1.00 92.44 90 CYS A N 1
ATOM 756 C CA . CYS A 1 90 ? 16.265 -4.206 -12.600 1.00 92.44 90 CYS A CA 1
ATOM 757 C C . CYS A 1 90 ? 16.006 -5.430 -11.717 1.00 92.44 90 CYS A C 1
ATOM 759 O O . CYS A 1 90 ? 15.100 -6.207 -12.023 1.00 92.44 90 CYS A O 1
ATOM 761 N N . ASN A 1 91 ? 16.763 -5.591 -10.632 1.00 91.62 91 ASN A N 1
ATOM 762 C CA . ASN A 1 91 ? 16.554 -6.640 -9.638 1.00 91.62 91 ASN A CA 1
ATOM 763 C C . ASN A 1 91 ? 15.798 -6.136 -8.399 1.00 91.62 91 ASN A C 1
ATOM 765 O O . ASN A 1 91 ? 15.387 -6.942 -7.567 1.00 91.62 91 ASN A O 1
ATOM 769 N N . GLY A 1 92 ? 15.574 -4.824 -8.293 1.00 92.88 92 GLY A N 1
ATOM 770 C CA . GLY A 1 92 ? 14.883 -4.194 -7.175 1.00 92.88 92 GLY A CA 1
ATOM 771 C C . GLY A 1 92 ? 13.369 -4.017 -7.381 1.00 92.88 92 GLY A C 1
ATOM 772 O O . GLY A 1 92 ? 12.776 -4.548 -8.335 1.00 92.88 92 GLY A O 1
ATOM 773 N N . PRO A 1 93 ? 12.718 -3.264 -6.476 1.00 95.56 93 PRO A N 1
ATOM 774 C CA . PRO A 1 93 ? 11.343 -2.802 -6.642 1.00 95.56 93 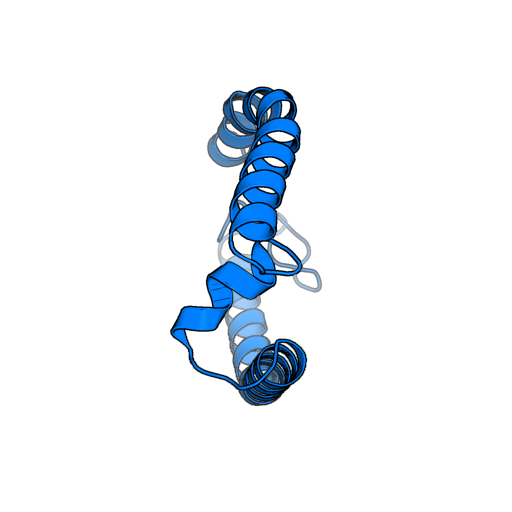PRO A CA 1
ATOM 775 C C . PRO A 1 93 ? 11.205 -1.834 -7.822 1.00 95.56 93 PRO A C 1
ATOM 777 O O . PRO A 1 93 ? 12.131 -1.086 -8.146 1.00 95.56 93 PRO A O 1
ATOM 780 N N . ILE A 1 94 ? 10.023 -1.797 -8.439 1.00 96.44 94 ILE A N 1
ATOM 781 C CA . ILE A 1 94 ? 9.729 -0.805 -9.477 1.00 96.44 94 ILE A CA 1
ATOM 782 C C . ILE A 1 94 ? 9.556 0.578 -8.815 1.00 96.44 94 ILE A C 1
ATOM 784 O O . ILE A 1 94 ? 8.784 0.704 -7.863 1.00 96.44 94 ILE A O 1
ATOM 788 N N . PRO A 1 95 ? 10.230 1.640 -9.296 1.00 95.94 95 PRO A N 1
ATOM 789 C CA . PRO A 1 95 ? 10.030 2.985 -8.767 1.00 95.94 95 PRO A CA 1
ATOM 790 C C . PRO A 1 95 ? 8.576 3.463 -8.913 1.00 95.94 95 PRO A C 1
ATOM 792 O O . PRO A 1 95 ? 8.027 3.474 -10.010 1.00 95.94 95 PRO A O 1
ATOM 795 N N . ALA A 1 96 ? 7.983 3.975 -7.833 1.00 96.00 96 ALA A N 1
ATOM 796 C CA . ALA A 1 96 ? 6.568 4.374 -7.796 1.00 96.00 96 ALA A CA 1
ATOM 797 C C . ALA A 1 96 ? 6.158 5.456 -8.817 1.00 96.00 96 ALA A C 1
ATOM 799 O O . ALA A 1 96 ? 4.986 5.607 -9.123 1.00 96.00 96 ALA A O 1
ATOM 800 N N . HIS A 1 97 ? 7.107 6.238 -9.336 1.00 93.81 97 HIS A N 1
ATOM 801 C CA . HIS A 1 97 ? 6.831 7.325 -10.281 1.00 93.81 97 HIS A CA 1
ATOM 802 C C . HIS A 1 97 ? 6.796 6.884 -11.755 1.00 93.81 97 HIS A C 1
ATOM 804 O O . HIS A 1 97 ? 6.690 7.744 -12.634 1.00 93.81 97 HIS A 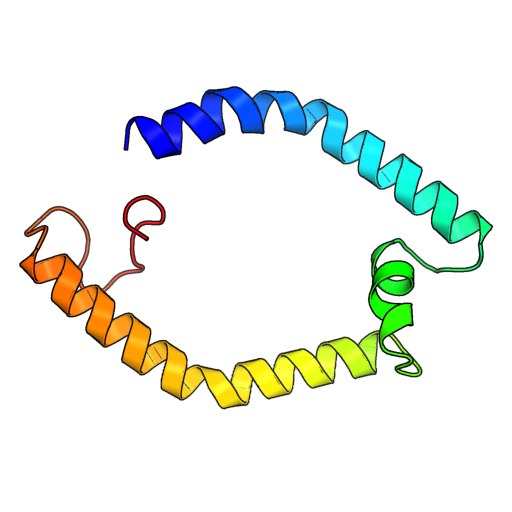O 1
ATOM 810 N N . ILE A 1 98 ? 6.977 5.588 -12.028 1.00 92.31 98 ILE A N 1
ATOM 811 C CA . ILE A 1 98 ? 6.878 4.986 -13.369 1.00 92.31 98 ILE A CA 1
ATOM 812 C C . ILE A 1 98 ? 5.855 3.840 -13.421 1.00 92.31 98 ILE A C 1
ATOM 814 O O . ILE A 1 98 ? 5.885 3.043 -14.361 1.00 92.31 98 ILE A O 1
ATOM 818 N N . LEU A 1 99 ? 4.990 3.774 -12.408 1.00 88.50 99 LEU A N 1
ATOM 819 C CA . LEU A 1 99 ? 3.786 2.952 -12.354 1.00 88.50 99 LEU A CA 1
ATOM 820 C C . LEU A 1 99 ? 2.559 3.843 -12.555 1.00 88.50 99 LEU A C 1
ATOM 822 O O . LEU A 1 99 ? 2.617 5.016 -12.113 1.00 88.50 99 LEU A O 1
#